Protein AF-A0A3A0FSA4-F1 (afdb_monomer_lite)

Radius of gyration: 21.3 Å; chains: 1; bounding box: 43×75×34 Å

Structure (mmCIF, N/CA/C/O backbone):
data_AF-A0A3A0FSA4-F1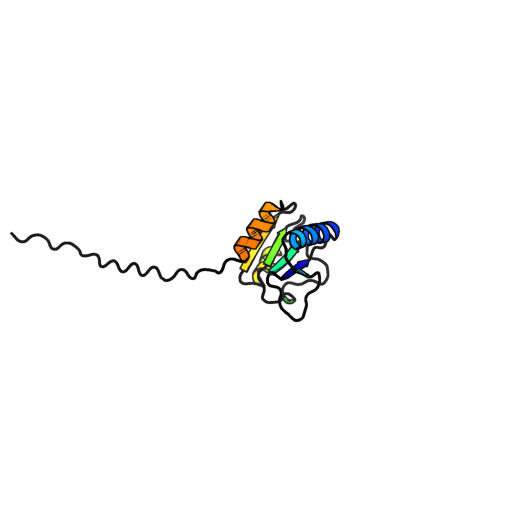
#
_entry.id   AF-A0A3A0FSA4-F1
#
loop_
_atom_site.group_PDB
_atom_site.id
_atom_site.type_symbol
_atom_site.label_atom_id
_atom_site.label_alt_id
_atom_site.label_comp_id
_atom_site.label_asym_id
_atom_site.label_entity_id
_atom_site.label_seq_id
_atom_site.pdbx_PDB_ins_code
_atom_site.Cartn_x
_atom_site.Cartn_y
_atom_site.Cartn_z
_atom_site.occupancy
_atom_site.B_iso_or_equiv
_atom_site.auth_seq_id
_atom_site.auth_comp_id
_atom_site.auth_asym_id
_atom_site.auth_atom_id
_atom_site.pdbx_PDB_model_num
ATOM 1 N N . MET A 1 1 ? -6.747 -2.689 11.911 1.00 90.94 1 MET A N 1
ATOM 2 C CA . MET A 1 1 ? -6.902 -2.377 10.478 1.00 90.94 1 MET A CA 1
ATOM 3 C C . MET A 1 1 ? -6.346 -3.528 9.656 1.00 90.94 1 MET A C 1
ATOM 5 O O . MET A 1 1 ? -5.263 -4.011 9.992 1.00 90.94 1 MET A O 1
ATOM 9 N N . ARG A 1 2 ? -7.083 -3.977 8.643 1.00 94.56 2 ARG A N 1
ATOM 10 C CA . ARG A 1 2 ? -6.633 -4.912 7.608 1.00 94.56 2 ARG A CA 1
ATOM 11 C C . ARG A 1 2 ? -6.044 -4.129 6.442 1.00 94.56 2 ARG A C 1
ATOM 13 O O . ARG A 1 2 ? -6.709 -3.260 5.887 1.00 94.56 2 ARG A O 1
ATOM 20 N N . ILE A 1 3 ? -4.802 -4.429 6.090 1.00 96.00 3 ILE A N 1
ATOM 21 C CA . ILE A 1 3 ? -4.043 -3.724 5.060 1.00 96.00 3 ILE A CA 1
ATOM 22 C C . ILE A 1 3 ? -3.611 -4.728 4.005 1.00 96.00 3 ILE A C 1
ATOM 24 O O . ILE A 1 3 ? -2.899 -5.679 4.322 1.00 96.00 3 ILE A O 1
ATOM 28 N N . ALA A 1 4 ? -3.993 -4.503 2.754 1.00 95.88 4 ALA A N 1
ATOM 29 C CA . ALA A 1 4 ? -3.459 -5.274 1.641 1.00 95.88 4 ALA A CA 1
ATOM 30 C C . ALA A 1 4 ? -2.202 -4.581 1.098 1.00 95.88 4 ALA A C 1
ATOM 32 O O . ALA A 1 4 ? -2.242 -3.388 0.803 1.00 95.88 4 ALA A O 1
ATOM 33 N N . VAL A 1 5 ? -1.087 -5.304 0.983 1.00 96.56 5 VAL A N 1
ATOM 34 C CA . VAL A 1 5 ? 0.190 -4.754 0.497 1.00 96.56 5 VAL A CA 1
ATOM 35 C C . VAL A 1 5 ? 0.599 -5.452 -0.791 1.00 96.56 5 VAL A C 1
ATOM 37 O O . VAL A 1 5 ? 0.750 -6.674 -0.817 1.00 96.56 5 VAL A O 1
ATOM 40 N N . PHE A 1 6 ? 0.830 -4.659 -1.835 1.00 95.69 6 PHE A N 1
ATOM 41 C CA . PHE A 1 6 ? 1.278 -5.125 -3.140 1.00 95.69 6 PHE A CA 1
ATOM 42 C C . PHE A 1 6 ? 2.472 -4.305 -3.609 1.00 95.69 6 PHE A C 1
ATOM 44 O O . PHE A 1 6 ? 2.366 -3.100 -3.802 1.00 95.69 6 PHE A O 1
ATOM 51 N N . ASP A 1 7 ? 3.606 -4.954 -3.834 1.00 95.19 7 ASP A N 1
ATOM 52 C CA . ASP A 1 7 ? 4.786 -4.330 -4.425 1.00 95.19 7 ASP A CA 1
ATOM 53 C C . ASP A 1 7 ? 5.451 -5.335 -5.368 1.00 95.19 7 ASP A C 1
ATOM 55 O O . ASP A 1 7 ? 5.375 -6.544 -5.137 1.00 95.19 7 ASP A O 1
ATOM 59 N N . ALA A 1 8 ? 6.068 -4.850 -6.445 1.00 93.25 8 ALA A N 1
ATOM 60 C CA . ALA A 1 8 ? 6.873 -5.700 -7.319 1.00 93.25 8 ALA A CA 1
ATOM 61 C C . ALA A 1 8 ? 8.185 -6.129 -6.635 1.00 93.25 8 ALA A C 1
ATOM 63 O O . ALA A 1 8 ? 8.740 -7.175 -6.969 1.00 93.25 8 ALA A O 1
ATOM 64 N N . ASP A 1 9 ? 8.658 -5.340 -5.667 1.00 92.75 9 ASP A N 1
ATOM 65 C CA . ASP A 1 9 ? 9.797 -5.669 -4.816 1.00 92.75 9 ASP A CA 1
ATOM 66 C C . ASP A 1 9 ? 9.336 -6.511 -3.611 1.00 92.75 9 ASP A C 1
ATOM 68 O O . ASP A 1 9 ? 8.671 -6.021 -2.691 1.00 92.75 9 ASP A O 1
ATOM 72 N N . ALA A 1 10 ? 9.684 -7.801 -3.627 1.00 92.00 10 ALA A N 1
ATOM 73 C CA . ALA A 1 10 ? 9.297 -8.750 -2.587 1.00 92.00 10 ALA A CA 1
ATOM 74 C C . ALA A 1 10 ? 9.932 -8.432 -1.221 1.00 92.00 10 ALA A C 1
ATOM 76 O O . ALA A 1 10 ? 9.273 -8.617 -0.195 1.00 92.00 10 ALA A O 1
ATOM 77 N N . ASP A 1 11 ? 11.163 -7.917 -1.200 1.00 92.31 11 ASP A N 1
ATOM 78 C CA . ASP A 1 11 ? 11.885 -7.596 0.034 1.00 92.31 11 ASP A CA 1
ATOM 79 C C . ASP A 1 11 ? 11.292 -6.349 0.691 1.00 92.31 11 ASP A C 1
ATOM 81 O O . ASP A 1 11 ? 11.063 -6.317 1.907 1.00 92.31 11 ASP A O 1
ATOM 85 N N . LEU A 1 12 ? 10.962 -5.337 -0.117 1.00 91.44 12 LEU A N 1
ATOM 86 C CA . LEU A 1 12 ? 10.233 -4.162 0.352 1.00 91.44 12 LEU A CA 1
ATOM 87 C C . LEU A 1 12 ? 8.832 -4.542 0.843 1.00 91.44 12 LEU A C 1
ATOM 89 O O . LEU A 1 12 ? 8.411 -4.084 1.907 1.00 91.44 12 LEU A O 1
ATOM 93 N N . SER A 1 13 ? 8.120 -5.400 0.106 1.00 93.62 13 SER A N 1
ATOM 94 C CA . SER A 1 13 ? 6.795 -5.878 0.508 1.00 93.62 13 SER A CA 1
ATOM 95 C C . SER A 1 13 ? 6.83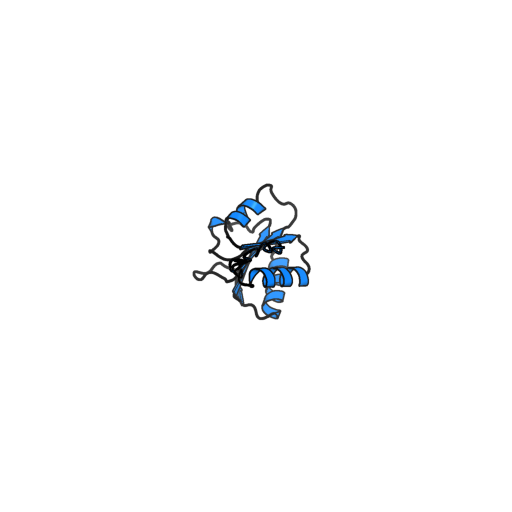7 -6.643 1.834 1.00 93.62 13 SER A C 1
ATOM 97 O O . SER A 1 13 ? 5.956 -6.440 2.675 1.00 93.62 13 SER A O 1
ATOM 99 N N . GLU A 1 14 ? 7.837 -7.503 2.048 1.00 94.56 14 GLU A N 1
ATOM 100 C CA . GLU A 1 14 ? 8.026 -8.230 3.308 1.00 94.56 14 GLU A CA 1
ATOM 101 C C . GLU A 1 14 ? 8.379 -7.273 4.447 1.00 94.56 14 GLU A C 1
ATOM 103 O O . GLU A 1 14 ? 7.749 -7.326 5.504 1.00 94.56 14 GLU A O 1
ATOM 108 N N . SER A 1 15 ? 9.318 -6.353 4.217 1.00 94.00 15 SER A N 1
ATOM 109 C CA . SER A 1 15 ? 9.745 -5.369 5.218 1.00 94.00 15 SER A CA 1
ATOM 110 C C . SER A 1 15 ? 8.583 -4.483 5.667 1.00 94.00 15 SER A C 1
ATOM 112 O O . SER A 1 15 ? 8.364 -4.290 6.864 1.00 94.00 15 SER A O 1
ATOM 114 N N . LEU A 1 16 ? 7.771 -4.006 4.720 1.00 95.25 16 LEU A N 1
ATOM 115 C CA . LEU A 1 16 ? 6.576 -3.222 5.013 1.00 95.25 16 LEU A CA 1
ATOM 116 C C . LEU A 1 16 ? 5.519 -4.051 5.751 1.00 95.25 16 LEU A C 1
ATOM 118 O O . LEU A 1 16 ? 4.922 -3.575 6.716 1.00 95.25 16 LEU A O 1
ATOM 122 N N . ALA A 1 17 ? 5.302 -5.304 5.346 1.00 95.94 17 ALA A N 1
ATOM 123 C CA . ALA A 1 17 ? 4.381 -6.191 6.047 1.00 95.94 17 ALA A CA 1
ATOM 124 C C . ALA A 1 17 ? 4.826 -6.442 7.496 1.00 95.94 17 ALA A C 1
ATOM 126 O O . ALA A 1 17 ? 3.992 -6.421 8.402 1.00 95.94 17 ALA A O 1
ATOM 127 N N . ALA A 1 18 ? 6.123 -6.648 7.732 1.00 95.94 18 ALA A N 1
ATOM 128 C CA . ALA A 1 18 ? 6.685 -6.818 9.067 1.00 95.94 18 ALA A CA 1
ATOM 129 C C . ALA A 1 18 ? 6.498 -5.557 9.925 1.00 95.94 18 ALA A C 1
ATOM 131 O O . ALA A 1 18 ? 6.017 -5.664 11.055 1.00 95.94 18 ALA A O 1
ATOM 132 N N . LEU A 1 19 ? 6.781 -4.373 9.369 1.00 95.19 19 LEU A N 1
ATOM 133 C CA . LEU A 1 19 ? 6.553 -3.086 10.032 1.00 95.19 19 LEU A CA 1
ATOM 134 C C . LEU A 1 1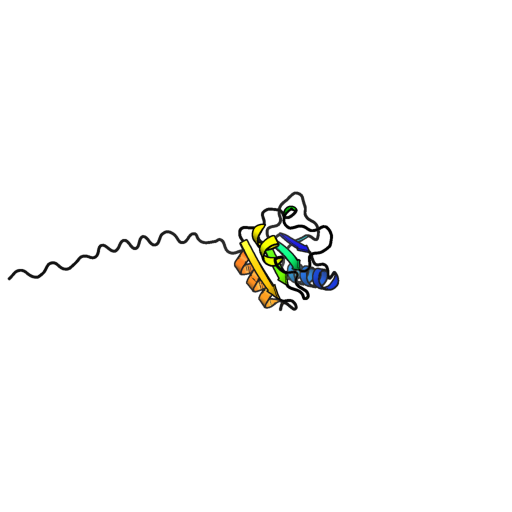9 ? 5.089 -2.933 10.470 1.00 95.19 19 LEU A C 1
ATOM 136 O O . LEU A 1 19 ? 4.812 -2.657 11.637 1.00 95.19 19 LEU A O 1
ATOM 140 N N . LEU A 1 20 ? 4.144 -3.150 9.552 1.00 96.19 20 LEU A N 1
ATOM 141 C CA . LEU A 1 20 ? 2.712 -2.976 9.809 1.00 96.19 20 LEU A CA 1
ATOM 142 C C . LEU A 1 20 ? 2.173 -3.999 10.818 1.00 96.19 20 LEU A C 1
ATOM 144 O O . LEU A 1 20 ? 1.417 -3.631 11.720 1.00 96.19 20 LEU A O 1
ATOM 148 N N . ARG A 1 21 ? 2.606 -5.263 10.733 1.00 96.19 21 ARG A N 1
ATOM 149 C CA . ARG A 1 21 ? 2.279 -6.285 11.744 1.00 96.19 21 ARG A CA 1
ATOM 150 C C . ARG A 1 21 ? 2.834 -5.914 13.117 1.00 96.19 21 ARG A C 1
ATOM 152 O O . ARG A 1 21 ? 2.126 -6.054 14.110 1.00 96.19 21 ARG A O 1
ATOM 159 N N . GLY A 1 22 ? 4.052 -5.370 13.174 1.00 95.81 22 GLY A N 1
ATOM 160 C CA . GLY A 1 22 ? 4.661 -4.847 14.401 1.00 95.81 22 GLY A CA 1
ATOM 161 C C . GLY A 1 22 ? 3.868 -3.705 15.048 1.00 95.81 22 GLY A C 1
ATOM 162 O O . GLY A 1 22 ? 4.023 -3.449 16.240 1.00 95.81 22 GLY A O 1
ATOM 163 N N . ARG A 1 23 ? 2.977 -3.048 14.294 1.00 93.38 23 ARG A N 1
ATOM 164 C CA . ARG A 1 23 ? 2.038 -2.023 14.782 1.00 93.38 23 ARG A CA 1
ATOM 165 C C . ARG A 1 23 ? 0.620 -2.546 15.026 1.00 93.38 23 ARG A C 1
ATOM 167 O O . ARG A 1 23 ? -0.277 -1.761 15.310 1.00 93.38 23 ARG A O 1
ATOM 174 N N . GLY A 1 24 ? 0.412 -3.860 14.953 1.00 95.31 24 GLY A N 1
ATOM 175 C CA . GLY A 1 24 ? -0.878 -4.496 15.226 1.00 95.31 24 GLY A CA 1
ATOM 176 C C . GLY A 1 24 ? -1.859 -4.472 14.051 1.00 95.31 24 GLY A C 1
ATOM 177 O O . GLY A 1 24 ? -3.044 -4.745 14.243 1.00 95.31 24 GLY A O 1
ATOM 178 N N . HIS A 1 25 ? -1.403 -4.157 12.836 1.00 95.44 25 HIS A N 1
ATOM 179 C CA . HIS A 1 25 ? -2.230 -4.289 11.638 1.00 95.44 25 HIS A CA 1
ATOM 180 C C . HIS A 1 25 ? -2.240 -5.743 11.143 1.00 95.44 25 HIS A C 1
ATOM 182 O O . HIS A 1 25 ? -1.217 -6.432 11.158 1.00 95.44 25 HIS A O 1
ATOM 188 N N . ALA A 1 26 ? -3.393 -6.203 10.658 1.00 95.94 26 ALA A N 1
ATOM 189 C CA . ALA A 1 26 ? -3.485 -7.451 9.909 1.00 95.94 26 ALA A CA 1
ATOM 190 C C . ALA A 1 26 ? -3.067 -7.165 8.462 1.00 95.94 26 ALA A C 1
ATOM 192 O O . ALA A 1 26 ? -3.598 -6.240 7.854 1.00 95.94 26 ALA A O 1
ATOM 193 N N . VAL A 1 27 ? -2.096 -7.910 7.929 1.00 97.00 27 VAL A N 1
ATOM 194 C CA . VAL A 1 27 ? -1.535 -7.644 6.595 1.00 97.00 27 VAL A CA 1
ATOM 195 C C . VAL A 1 27 ? -1.823 -8.799 5.651 1.00 97.00 27 VAL A C 1
ATOM 197 O O . VAL A 1 27 ? -1.282 -9.895 5.835 1.00 97.00 27 VAL A O 1
ATOM 200 N N . ASP A 1 28 ? -2.600 -8.505 4.616 1.00 94.94 28 ASP A N 1
ATOM 201 C CA . ASP A 1 28 ? -2.962 -9.416 3.539 1.00 94.94 28 ASP A CA 1
ATOM 202 C C . ASP A 1 28 ? -2.021 -9.198 2.337 1.00 94.94 28 ASP A C 1
ATOM 204 O O . ASP A 1 28 ? -1.623 -8.076 2.016 1.00 94.94 28 ASP A O 1
ATOM 208 N N . ARG A 1 29 ? -1.638 -10.287 1.657 1.00 89.50 29 ARG A N 1
ATOM 209 C CA . ARG A 1 29 ? -0.832 -10.250 0.410 1.00 89.50 29 ARG A CA 1
ATOM 210 C C . ARG A 1 29 ? -1.637 -10.595 -0.836 1.00 89.50 29 ARG A C 1
ATOM 212 O O . ARG A 1 29 ? -1.087 -10.803 -1.914 1.00 89.50 29 ARG A O 1
ATOM 219 N N . ARG A 1 30 ? -2.941 -10.761 -0.661 1.00 87.44 30 ARG A N 1
ATOM 220 C CA . ARG A 1 30 ? -3.900 -11.120 -1.697 1.00 87.44 30 ARG A CA 1
ATOM 221 C C . ARG A 1 30 ? -5.162 -10.318 -1.444 1.00 87.44 30 ARG A C 1
ATOM 223 O O . ARG A 1 30 ? -5.465 -9.992 -0.299 1.00 87.44 30 ARG A O 1
ATOM 230 N N . LEU A 1 31 ? -5.872 -9.997 -2.516 1.00 84.31 31 LEU A N 1
ATOM 231 C CA . LEU A 1 31 ? -7.225 -9.481 -2.387 1.00 84.31 31 LEU A CA 1
ATOM 232 C C . LEU A 1 31 ? -8.133 -10.651 -1.996 1.00 84.31 31 LEU A C 1
ATOM 234 O O . LEU A 1 31 ? -8.043 -11.733 -2.578 1.00 84.31 31 LEU A O 1
ATOM 238 N N . HIS A 1 32 ? -8.948 -10.431 -0.974 1.00 80.50 32 HIS A N 1
ATOM 239 C CA . HIS A 1 32 ? -9.971 -11.358 -0.504 1.00 80.50 32 HIS A CA 1
ATOM 240 C C . HIS A 1 32 ? -11.354 -10.801 -0.870 1.00 80.50 32 HIS A C 1
ATOM 242 O O . HIS A 1 32 ? -11.461 -9.638 -1.257 1.00 80.50 32 HIS A O 1
ATOM 248 N N . ASP A 1 33 ? -12.403 -11.615 -0.724 1.00 79.81 33 ASP A N 1
ATOM 249 C CA . ASP A 1 33 ? -13.784 -11.189 -1.006 1.00 79.81 33 ASP A CA 1
ATOM 250 C C . ASP A 1 33 ? -14.217 -9.996 -0.133 1.00 79.81 33 ASP A C 1
ATOM 252 O O . ASP A 1 33 ? -15.008 -9.154 -0.551 1.00 79.81 33 ASP A O 1
ATOM 256 N N . GLU A 1 34 ? -13.665 -9.897 1.078 1.00 85.12 34 GLU A N 1
ATOM 257 C CA . GLU A 1 34 ? -13.844 -8.743 1.955 1.00 85.12 34 GLU A CA 1
ATOM 258 C C . GLU A 1 34 ? -12.830 -7.640 1.634 1.00 85.12 34 GLU A C 1
ATOM 260 O O . GLU A 1 34 ? -11.617 -7.873 1.617 1.00 85.12 34 GLU A O 1
ATOM 265 N N . ALA A 1 35 ? -13.333 -6.418 1.441 1.00 88.31 35 ALA A N 1
ATOM 266 C CA . ALA A 1 35 ? -12.503 -5.249 1.188 1.00 88.31 35 ALA A CA 1
ATOM 267 C C . ALA A 1 35 ? -11.592 -4.939 2.399 1.00 88.31 35 ALA A C 1
ATOM 269 O O . ALA A 1 35 ? -12.084 -4.873 3.529 1.00 88.31 35 ALA A O 1
ATOM 270 N N . PRO A 1 36 ? -10.279 -4.724 2.190 1.00 92.81 36 PRO A N 1
ATOM 271 C CA . PRO A 1 36 ? -9.387 -4.248 3.235 1.00 92.81 36 PRO A CA 1
ATOM 272 C C . PRO A 1 36 ? -9.709 -2.790 3.582 1.00 92.81 36 PRO A C 1
ATOM 274 O O . PRO A 1 36 ? -10.245 -2.038 2.770 1.00 92.81 36 PRO A O 1
ATOM 277 N N . ASP A 1 37 ? -9.306 -2.366 4.776 1.00 93.25 37 ASP A N 1
ATOM 278 C CA . ASP A 1 37 ? -9.471 -0.980 5.224 1.00 93.25 37 ASP A CA 1
ATOM 279 C C . ASP A 1 37 ? -8.505 -0.015 4.502 1.00 93.25 37 ASP A C 1
ATOM 281 O O . ASP A 1 37 ? -8.742 1.191 4.439 1.00 93.25 37 ASP A O 1
ATOM 285 N N . LEU A 1 38 ? -7.386 -0.540 3.988 1.00 94.62 38 LEU A N 1
ATOM 286 C CA . LEU A 1 38 ? -6.372 0.187 3.226 1.00 94.62 38 LEU A CA 1
ATOM 287 C C . LEU A 1 38 ? -5.685 -0.757 2.235 1.00 94.62 38 LEU A C 1
ATOM 289 O O . LEU A 1 38 ? -5.316 -1.880 2.584 1.00 94.62 38 LEU A O 1
ATOM 293 N N . VAL A 1 39 ? -5.426 -0.266 1.027 1.00 95.50 39 VAL A N 1
ATOM 294 C CA . VAL A 1 39 ? -4.528 -0.914 0.067 1.00 95.50 39 VAL A CA 1
ATOM 295 C C . VAL A 1 39 ? -3.255 -0.082 -0.061 1.00 95.50 39 VAL A C 1
ATOM 297 O O . VAL A 1 39 ? -3.314 1.133 -0.237 1.00 95.50 39 VAL A O 1
ATOM 300 N N . ILE A 1 40 ? -2.093 -0.726 0.007 1.00 96.19 40 ILE A N 1
ATOM 301 C CA . ILE A 1 40 ? -0.801 -0.124 -0.316 1.00 96.19 40 ILE A CA 1
ATOM 302 C C . ILE A 1 40 ? -0.295 -0.747 -1.614 1.00 96.19 40 ILE A C 1
ATOM 304 O O . ILE A 1 40 ? -0.157 -1.967 -1.695 1.00 96.19 40 ILE A O 1
ATOM 308 N N . VAL A 1 41 ? 0.001 0.086 -2.612 1.00 95.81 41 VAL A N 1
ATOM 309 C CA . VAL A 1 41 ? 0.529 -0.352 -3.910 1.00 95.81 41 VAL A CA 1
ATOM 310 C C . VAL A 1 41 ? 1.849 0.349 -4.199 1.00 95.81 41 VAL A C 1
ATOM 312 O O . VAL A 1 41 ? 1.916 1.575 -4.287 1.00 95.81 41 VAL A O 1
ATOM 315 N N . GLY A 1 42 ? 2.909 -0.427 -4.376 1.00 95.50 42 GLY A N 1
ATOM 316 C CA . GLY A 1 42 ? 4.153 0.040 -4.965 1.00 95.50 42 GLY A CA 1
ATOM 317 C C . GLY A 1 42 ? 4.009 0.231 -6.463 1.00 95.50 42 GLY A C 1
ATOM 318 O O . GLY A 1 42 ? 3.520 -0.663 -7.139 1.00 95.50 42 GLY A O 1
ATOM 319 N N . LEU A 1 43 ? 4.454 1.375 -6.976 1.00 94.19 43 LEU A N 1
ATOM 320 C CA . LEU A 1 43 ? 4.562 1.648 -8.405 1.00 94.19 43 LEU A CA 1
ATOM 321 C C . LEU A 1 43 ? 6.035 1.558 -8.848 1.00 94.19 43 LEU A C 1
ATOM 323 O O . LEU A 1 43 ? 6.897 2.069 -8.124 1.00 94.19 43 LEU A O 1
ATOM 327 N N . PRO A 1 44 ? 6.352 0.917 -9.990 1.00 92.62 44 PRO A N 1
ATOM 328 C CA . PRO A 1 44 ? 5.430 0.203 -10.882 1.00 92.62 44 PRO A CA 1
ATOM 329 C C . PRO A 1 44 ? 4.768 -1.003 -10.196 1.00 92.62 44 PRO A C 1
ATOM 331 O O . PRO A 1 44 ? 5.397 -1.699 -9.396 1.00 92.62 44 PRO A O 1
ATOM 334 N N . ALA A 1 45 ? 3.482 -1.209 -10.485 1.00 91.94 45 ALA A N 1
ATOM 335 C CA . ALA A 1 45 ? 2.678 -2.232 -9.824 1.00 91.94 45 ALA A CA 1
ATOM 336 C C . ALA A 1 45 ? 3.128 -3.658 -10.182 1.00 91.94 45 ALA A C 1
ATOM 338 O O . ALA A 1 45 ? 3.600 -3.897 -11.299 1.00 91.94 45 ALA A O 1
ATOM 339 N N . PRO A 1 46 ? 2.958 -4.634 -9.267 1.00 91.81 46 PRO A N 1
ATOM 340 C CA . PRO A 1 46 ? 3.215 -6.031 -9.583 1.00 91.81 46 PRO A CA 1
ATOM 341 C C . PRO A 1 46 ? 2.319 -6.512 -10.733 1.00 91.81 46 PRO A C 1
ATOM 343 O O . PRO A 1 46 ? 1.167 -6.097 -10.879 1.00 91.81 46 PRO A O 1
ATOM 346 N N . SER A 1 47 ? 2.857 -7.416 -11.555 1.00 89.94 47 SER A N 1
ATOM 347 C CA . SER A 1 47 ? 2.150 -7.947 -12.726 1.00 89.94 47 SER A CA 1
ATOM 348 C C . SER A 1 47 ? 0.813 -8.583 -12.340 1.00 89.94 47 SER A C 1
ATOM 350 O O . SER A 1 47 ? 0.739 -9.367 -11.397 1.00 89.94 47 SER A O 1
ATOM 352 N N . GLY A 1 48 ? -0.240 -8.263 -13.095 1.00 88.31 48 GLY A N 1
ATOM 353 C CA . GLY A 1 48 ? -1.592 -8.781 -12.863 1.00 88.31 48 GLY A CA 1
ATOM 354 C C . GLY A 1 48 ? -2.426 -7.977 -11.863 1.00 88.31 48 GLY A C 1
ATOM 355 O O . GLY A 1 48 ? -3.630 -8.209 -11.781 1.00 88.31 48 GLY A O 1
ATOM 356 N N . LEU A 1 49 ? -1.842 -7.003 -11.157 1.00 91.94 49 LEU A N 1
ATOM 357 C CA . LEU A 1 49 ? -2.611 -6.045 -10.368 1.00 91.94 49 LEU A CA 1
ATOM 358 C C . LEU A 1 49 ? -2.994 -4.847 -11.241 1.00 91.94 49 LEU A C 1
ATOM 360 O O . LEU A 1 49 ? -2.141 -4.206 -11.855 1.00 91.94 49 LEU A O 1
ATOM 364 N N . THR A 1 50 ? -4.285 -4.536 -11.284 1.00 93.00 50 THR A N 1
ATOM 365 C CA . THR A 1 50 ? -4.816 -3.379 -12.010 1.00 93.00 50 THR A CA 1
ATOM 366 C C . THR A 1 50 ? -5.677 -2.527 -11.077 1.00 93.00 50 THR A C 1
ATOM 368 O O . THR A 1 50 ? -6.228 -3.069 -10.117 1.00 93.00 50 THR A O 1
ATOM 371 N N . PRO A 1 51 ? -5.812 -1.213 -11.337 1.00 92.06 51 PRO A N 1
ATOM 372 C CA . PRO A 1 51 ? -6.664 -0.337 -10.531 1.00 92.06 51 PRO A CA 1
ATOM 373 C C . PRO A 1 51 ? -8.118 -0.823 -10.464 1.00 92.06 51 PRO A C 1
ATOM 375 O O . PRO A 1 51 ? -8.715 -0.793 -9.395 1.00 92.06 51 PRO A O 1
ATOM 378 N N . ASP A 1 52 ? -8.647 -1.354 -11.571 1.00 89.56 52 ASP A N 1
ATOM 379 C CA . ASP A 1 52 ? -10.029 -1.849 -11.670 1.00 89.56 52 ASP A CA 1
ATOM 380 C C . ASP A 1 52 ? -10.282 -3.121 -10.845 1.00 89.56 52 ASP A C 1
ATOM 382 O O . ASP A 1 52 ? -11.424 -3.450 -10.533 1.00 89.56 52 ASP A O 1
ATOM 386 N N . ALA A 1 53 ? -9.219 -3.850 -10.490 1.00 87.75 53 ALA A N 1
ATOM 387 C CA . ALA A 1 53 ? -9.304 -5.028 -9.634 1.00 87.75 53 ALA A CA 1
ATOM 388 C C . ALA A 1 53 ? -9.297 -4.677 -8.138 1.00 87.75 53 ALA A C 1
ATOM 390 O O . ALA A 1 53 ? -9.489 -5.568 -7.309 1.00 87.75 53 ALA A O 1
ATOM 391 N N . LEU A 1 54 ? -9.040 -3.414 -7.770 1.00 87.50 54 LEU A N 1
ATOM 392 C CA . LEU A 1 54 ? -9.018 -3.019 -6.370 1.00 87.50 54 LEU A CA 1
ATOM 393 C C . LEU A 1 54 ? -10.442 -2.908 -5.807 1.00 87.50 54 LEU A C 1
ATOM 395 O O . LEU A 1 54 ? -11.317 -2.310 -6.435 1.00 87.50 54 LEU A O 1
ATOM 399 N N . PRO A 1 55 ? -10.684 -3.420 -4.590 1.00 85.62 55 PRO A N 1
ATOM 400 C CA . PRO A 1 55 ? -11.914 -3.123 -3.873 1.00 85.62 55 PRO A CA 1
ATOM 401 C C . PRO A 1 55 ? -11.999 -1.620 -3.579 1.00 85.62 55 PRO A C 1
ATOM 403 O O . PRO A 1 55 ? -10.981 -0.927 -3.536 1.00 85.62 55 PRO A O 1
ATOM 406 N N . ALA A 1 56 ? -13.213 -1.126 -3.323 1.00 86.88 56 ALA A N 1
ATOM 407 C CA . ALA A 1 56 ? -13.462 0.261 -2.935 1.00 86.88 56 ALA A CA 1
ATOM 408 C C . ALA A 1 56 ? -12.878 0.561 -1.541 1.00 86.88 56 ALA A C 1
ATOM 410 O O . ALA A 1 56 ? -13.587 0.604 -0.537 1.00 86.88 56 ALA A O 1
ATOM 411 N N . ALA A 1 57 ? -11.565 0.748 -1.492 1.00 90.31 57 ALA A N 1
ATOM 412 C CA . ALA A 1 57 ? -10.778 0.995 -0.301 1.00 90.31 57 ALA A CA 1
ATOM 413 C C . ALA A 1 57 ? -9.862 2.207 -0.529 1.00 90.31 57 ALA A C 1
ATOM 415 O O . ALA A 1 57 ? -9.495 2.520 -1.668 1.00 90.31 57 ALA A O 1
ATOM 416 N N . PRO A 1 58 ? -9.481 2.925 0.535 1.00 93.50 58 PRO A N 1
ATOM 417 C CA . PRO A 1 58 ? -8.433 3.923 0.448 1.00 93.50 58 PRO A CA 1
ATOM 418 C C . PRO A 1 58 ? -7.107 3.342 -0.063 1.00 93.50 58 PRO A C 1
ATOM 420 O O . PRO A 1 58 ? -6.797 2.174 0.183 1.00 93.50 58 PRO A O 1
ATOM 423 N N . LEU A 1 59 ? -6.307 4.175 -0.730 1.00 94.81 59 LEU A N 1
ATOM 424 C CA . LEU A 1 59 ? -5.070 3.758 -1.394 1.00 94.81 59 LEU A CA 1
ATOM 425 C C . LEU A 1 59 ? -3.852 4.555 -0.912 1.00 94.81 59 LEU A C 1
ATOM 427 O O . LEU A 1 59 ? -3.867 5.782 -0.859 1.00 94.81 59 LEU A O 1
ATOM 431 N N . LEU A 1 60 ? -2.753 3.872 -0.618 1.00 96.06 60 LEU A N 1
ATOM 432 C CA . LEU A 1 60 ? -1.438 4.482 -0.444 1.00 96.06 60 LEU A CA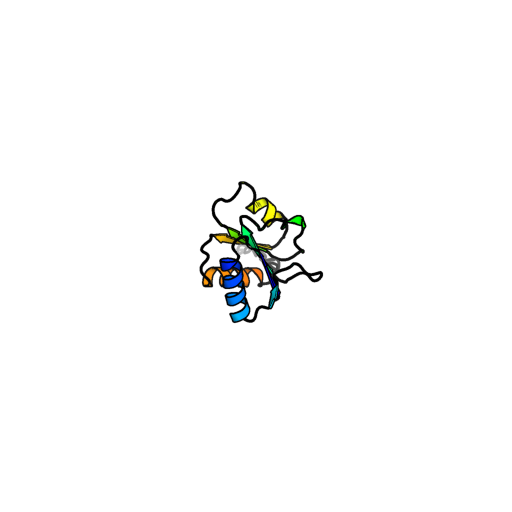 1
ATOM 433 C C . LEU A 1 60 ? -0.515 4.005 -1.564 1.00 96.06 60 LEU A C 1
ATOM 435 O O . LEU A 1 60 ? -0.213 2.819 -1.664 1.00 96.06 60 LEU A O 1
ATOM 439 N N . LEU A 1 61 ? -0.045 4.931 -2.393 1.00 95.56 61 LEU A N 1
ATOM 440 C CA . LEU A 1 61 ? 0.878 4.636 -3.483 1.00 95.56 61 LEU A CA 1
ATOM 441 C C . LEU A 1 61 ? 2.324 4.887 -3.051 1.00 95.56 61 LEU A C 1
ATOM 443 O O . LEU A 1 61 ? 2.656 5.979 -2.586 1.00 95.56 61 LEU A O 1
ATOM 447 N N . LEU A 1 62 ? 3.193 3.896 -3.246 1.00 95.94 62 LEU A N 1
ATOM 448 C CA . LEU A 1 62 ? 4.637 4.015 -3.037 1.00 95.94 62 LEU A CA 1
ATOM 449 C C . LEU A 1 62 ? 5.335 4.148 -4.395 1.00 95.94 62 LEU A C 1
ATOM 451 O O . LEU A 1 62 ? 5.495 3.172 -5.119 1.00 95.94 62 LEU A O 1
ATOM 455 N N . LEU A 1 63 ? 5.749 5.357 -4.752 1.00 94.50 63 LEU A N 1
ATOM 456 C CA . LEU A 1 63 ? 6.286 5.705 -6.065 1.00 94.50 63 LEU A CA 1
ATOM 457 C C . LEU A 1 63 ? 7.768 5.329 -6.173 1.00 94.50 63 LEU A C 1
ATOM 459 O O . LEU A 1 63 ? 8.611 5.912 -5.492 1.00 94.50 63 LEU A O 1
ATOM 463 N N . GLY A 1 64 ? 8.089 4.364 -7.027 1.00 90.38 64 GLY A N 1
ATOM 464 C CA . GLY A 1 64 ? 9.449 4.026 -7.437 1.00 90.38 64 GLY A CA 1
ATOM 465 C C . GLY A 1 64 ? 9.823 4.639 -8.786 1.00 90.38 64 GLY A C 1
ATOM 466 O O . GLY A 1 64 ? 8.974 5.138 -9.522 1.00 90.38 64 GLY A O 1
ATOM 467 N N . TRP A 1 65 ? 11.114 4.590 -9.112 1.00 83.94 65 TRP A N 1
ATOM 468 C CA . TRP A 1 65 ? 11.626 4.922 -10.441 1.00 83.94 65 TRP A CA 1
ATOM 469 C C . TRP A 1 65 ? 11.942 3.643 -11.231 1.00 83.94 65 TRP A C 1
ATOM 471 O O . TRP A 1 65 ? 12.500 2.713 -10.647 1.00 83.94 65 TRP A O 1
ATOM 481 N N . PRO A 1 66 ? 11.674 3.605 -12.550 1.00 86.94 66 PRO A N 1
ATOM 482 C CA . PRO A 1 66 ? 10.958 4.613 -13.336 1.00 86.94 66 PRO A CA 1
ATOM 483 C C . PRO A 1 66 ? 9.441 4.578 -13.087 1.00 86.94 66 PRO A C 1
ATOM 485 O O . PRO A 1 66 ? 8.877 3.511 -12.858 1.00 86.94 66 PRO A O 1
ATOM 488 N N . LEU A 1 67 ? 8.787 5.740 -13.184 1.00 85.12 67 LEU A N 1
ATOM 489 C CA . LEU A 1 67 ? 7.331 5.862 -13.081 1.00 85.12 67 LEU A CA 1
ATOM 490 C C . LEU A 1 67 ? 6.733 6.228 -14.453 1.00 85.12 67 LEU A C 1
ATOM 492 O O . LEU A 1 67 ? 6.975 7.337 -14.939 1.00 85.12 67 LEU A O 1
ATOM 496 N N . PRO A 1 68 ? 5.983 5.321 -15.099 1.00 81.38 68 PRO A N 1
ATOM 497 C CA . PRO A 1 68 ? 5.234 5.617 -16.314 1.00 81.38 68 PRO A CA 1
ATOM 498 C C . PRO A 1 68 ? 4.326 6.851 -16.178 1.00 81.38 68 PRO A C 1
ATOM 500 O O . PRO A 1 68 ? 3.653 7.050 -15.165 1.00 81.38 68 PRO A O 1
ATOM 503 N N . LEU A 1 69 ? 4.280 7.671 -17.234 1.00 82.62 69 LEU A N 1
ATOM 504 C CA . LEU A 1 69 ? 3.384 8.829 -17.319 1.00 82.62 69 LEU A CA 1
ATOM 505 C C . LEU A 1 69 ? 1.919 8.393 -17.174 1.00 82.62 69 LEU A C 1
ATOM 507 O O . LEU A 1 69 ? 1.490 7.435 -17.815 1.00 82.62 69 LEU A O 1
ATOM 511 N N . GLY A 1 70 ? 1.146 9.118 -16.363 1.00 87.56 70 GLY A N 1
ATOM 512 C CA . GLY A 1 70 ? -0.282 8.858 -16.166 1.00 87.56 70 GLY A CA 1
ATOM 513 C C . GLY A 1 70 ? -0.602 7.722 -15.190 1.00 87.56 70 GLY A C 1
ATOM 514 O O . GLY A 1 70 ? -1.776 7.426 -14.961 1.00 87.56 70 GLY A O 1
ATOM 515 N N . GLU A 1 71 ? 0.406 7.038 -14.633 1.00 90.75 71 GLU A N 1
ATOM 516 C CA . GLU A 1 71 ? 0.150 5.898 -13.756 1.00 90.75 71 GLU A CA 1
ATOM 517 C C . GLU A 1 71 ? -0.477 6.342 -12.428 1.00 90.75 71 GLU A C 1
ATOM 519 O O . GLU A 1 71 ? -1.464 5.744 -12.004 1.00 90.75 71 GLU A O 1
ATOM 524 N N . ILE A 1 72 ? 0.011 7.428 -11.816 1.00 91.56 72 ILE A N 1
ATOM 525 C CA . ILE A 1 72 ? -0.559 7.960 -10.567 1.00 91.56 72 ILE A CA 1
ATOM 526 C C . ILE A 1 72 ? -2.036 8.295 -10.761 1.00 91.56 72 ILE A C 1
ATOM 528 O O . ILE A 1 72 ? -2.857 7.866 -9.959 1.00 91.56 72 ILE A O 1
ATOM 532 N N . GLU A 1 73 ? -2.383 9.023 -11.822 1.00 92.12 73 GLU A N 1
ATOM 533 C CA . GLU A 1 73 ? -3.752 9.441 -12.125 1.00 92.12 73 GLU A CA 1
ATOM 534 C C . GLU A 1 73 ? -4.669 8.235 -12.315 1.00 92.12 73 GLU A C 1
ATOM 536 O O . GLU A 1 73 ? -5.787 8.217 -11.799 1.00 92.12 73 GLU A O 1
ATOM 541 N N . ARG A 1 74 ? -4.176 7.199 -13.000 1.00 93.00 74 ARG A N 1
ATOM 542 C CA . ARG A 1 74 ? -4.919 5.958 -13.219 1.00 93.00 74 ARG A CA 1
ATOM 543 C C . ARG A 1 74 ? -5.222 5.233 -11.904 1.00 93.00 74 ARG A C 1
ATOM 545 O O . ARG A 1 74 ? -6.340 4.766 -11.719 1.00 93.00 74 ARG A O 1
ATOM 552 N N . TRP A 1 75 ? -4.254 5.145 -10.990 1.00 93.50 75 TRP A N 1
ATOM 553 C CA . TRP A 1 75 ? -4.458 4.512 -9.680 1.00 93.50 75 TRP A CA 1
ATOM 554 C C . TRP A 1 75 ? -5.279 5.384 -8.724 1.00 93.50 75 TRP A C 1
ATOM 556 O O . TRP A 1 75 ? -6.155 4.880 -8.027 1.00 93.50 75 TRP A O 1
ATOM 566 N N . ALA A 1 76 ? -5.040 6.694 -8.714 1.00 88.25 76 ALA A N 1
ATOM 567 C CA . ALA A 1 76 ? -5.791 7.660 -7.922 1.00 88.25 76 ALA A CA 1
ATOM 568 C C . ALA A 1 76 ? -7.270 7.716 -8.331 1.00 88.25 76 ALA A C 1
ATOM 570 O O . ALA A 1 76 ? -8.131 7.899 -7.477 1.00 88.25 76 ALA A O 1
ATOM 571 N N . GLY A 1 77 ? -7.577 7.512 -9.617 1.00 88.56 77 GLY A N 1
ATOM 572 C CA . GLY A 1 77 ? -8.947 7.451 -10.127 1.00 88.56 77 GLY A CA 1
ATOM 573 C C . GLY A 1 77 ? -9.766 6.256 -9.626 1.00 88.56 77 GLY A C 1
ATOM 574 O O . GLY A 1 77 ? -10.991 6.309 -9.690 1.00 88.56 77 GLY A O 1
ATOM 575 N N . ALA A 1 78 ? -9.127 5.207 -9.095 1.00 86.88 78 ALA A N 1
ATOM 576 C CA . ALA A 1 78 ? -9.815 4.013 -8.599 1.00 86.88 78 ALA A CA 1
ATOM 577 C C . ALA A 1 78 ? -10.432 4.187 -7.199 1.00 86.88 78 ALA A C 1
ATOM 57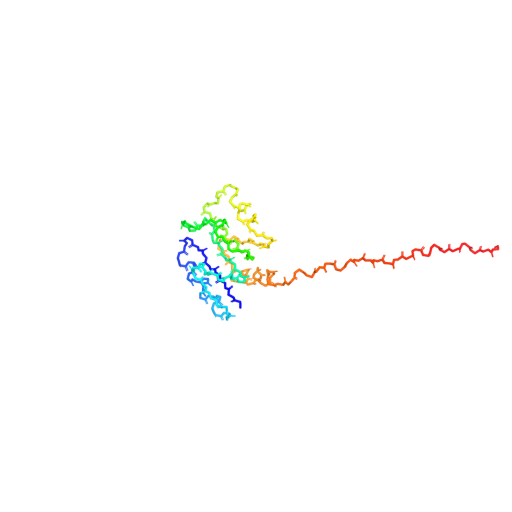9 O O . ALA A 1 78 ? -11.218 3.350 -6.761 1.00 86.88 78 ALA A O 1
ATOM 580 N N . THR A 1 79 ? -10.094 5.258 -6.473 1.00 87.38 79 THR A N 1
ATOM 581 C CA . THR A 1 79 ? -10.600 5.477 -5.113 1.00 87.38 79 THR A CA 1
ATOM 582 C C . THR A 1 79 ? -10.803 6.952 -4.786 1.00 87.38 79 THR A C 1
ATOM 584 O O . THR A 1 79 ? -10.068 7.829 -5.230 1.00 87.38 79 THR A O 1
ATOM 587 N N . ALA A 1 80 ? -11.784 7.244 -3.932 1.00 85.19 80 ALA A N 1
ATOM 588 C CA . ALA A 1 80 ? -12.038 8.603 -3.457 1.00 85.19 80 ALA A CA 1
ATOM 589 C C . ALA A 1 80 ? -10.968 9.109 -2.471 1.00 85.19 80 ALA A C 1
ATOM 591 O O . ALA A 1 80 ? -10.870 10.312 -2.229 1.00 85.19 80 ALA A O 1
ATOM 592 N N . ARG A 1 81 ? -10.188 8.206 -1.858 1.00 89.94 81 ARG A N 1
ATOM 593 C CA . ARG A 1 81 ? -9.202 8.551 -0.826 1.00 89.94 81 ARG A CA 1
ATOM 594 C C . ARG A 1 81 ? -7.863 7.917 -1.141 1.00 89.94 81 ARG A C 1
ATOM 596 O O . ARG A 1 81 ? -7.724 6.701 -1.066 1.00 89.94 81 ARG A O 1
ATOM 603 N N . TRP A 1 82 ? -6.867 8.746 -1.420 1.00 93.06 82 TRP A N 1
ATOM 604 C CA . TRP A 1 82 ? -5.527 8.264 -1.709 1.00 93.06 82 TRP A CA 1
ATOM 605 C C . TRP A 1 82 ? -4.434 9.181 -1.157 1.00 93.06 82 TRP A C 1
ATOM 607 O O . TRP A 1 82 ? -4.658 10.363 -0.894 1.00 93.06 82 TRP A O 1
ATOM 617 N N . ALA A 1 83 ? -3.243 8.621 -0.972 1.00 94.56 83 ALA A N 1
ATOM 618 C CA . ALA A 1 83 ? -2.017 9.352 -0.678 1.00 94.56 83 ALA A CA 1
ATOM 619 C C . ALA A 1 83 ? -0.840 8.757 -1.460 1.00 94.56 83 ALA A C 1
ATOM 621 O O . ALA A 1 83 ? -0.899 7.619 -1.926 1.00 94.56 83 ALA A O 1
ATOM 622 N N . VAL A 1 84 ? 0.239 9.527 -1.588 1.00 94.88 84 VAL A N 1
ATOM 623 C CA . VAL A 1 84 ? 1.454 9.127 -2.308 1.00 94.88 84 VAL A CA 1
ATOM 624 C C . VAL A 1 84 ? 2.686 9.343 -1.436 1.00 94.88 84 VAL A C 1
ATOM 626 O O . VAL A 1 84 ? 2.766 10.328 -0.699 1.00 94.88 84 VAL A O 1
ATOM 629 N N . LEU A 1 85 ? 3.661 8.446 -1.545 1.00 95.69 85 LEU A N 1
ATOM 630 C CA . LEU A 1 85 ? 4.996 8.575 -0.962 1.00 95.69 85 LEU A CA 1
ATOM 631 C C . LEU A 1 85 ? 6.035 8.121 -1.984 1.00 95.69 85 LEU A C 1
ATOM 633 O O . LEU A 1 85 ? 5.827 7.125 -2.665 1.00 95.69 85 LEU A O 1
ATOM 637 N N . TRP A 1 86 ? 7.170 8.810 -2.074 1.00 94.06 86 TRP A N 1
ATOM 638 C CA . TRP A 1 86 ? 8.294 8.352 -2.894 1.00 94.06 86 TRP A CA 1
ATOM 639 C C . TRP A 1 86 ? 9.110 7.283 -2.165 1.00 94.06 86 TRP A C 1
ATOM 641 O O . TRP A 1 86 ? 9.346 7.394 -0.962 1.00 94.06 86 TRP A O 1
ATOM 651 N N . LYS A 1 87 ? 9.561 6.263 -2.900 1.00 92.56 87 LYS A N 1
ATOM 652 C CA . LYS A 1 87 ? 10.542 5.280 -2.438 1.00 92.56 87 LYS A CA 1
ATOM 653 C C . LYS A 1 87 ? 11.962 5.878 -2.527 1.00 92.56 87 LYS A C 1
ATOM 655 O O . LYS A 1 87 ? 12.274 6.515 -3.534 1.00 92.56 87 LYS A O 1
ATOM 660 N N . PRO A 1 88 ? 12.839 5.640 -1.532 1.00 91.19 88 PRO A N 1
ATOM 661 C CA . PRO A 1 88 ? 12.555 4.956 -0.271 1.00 91.19 88 PRO A CA 1
ATOM 662 C C . PRO A 1 88 ? 11.690 5.825 0.656 1.00 91.19 88 PRO A C 1
ATOM 664 O O . PRO A 1 88 ? 12.005 6.987 0.908 1.00 91.19 88 PRO A O 1
ATOM 667 N N . ALA A 1 89 ? 10.608 5.247 1.181 1.00 89.88 89 ALA A N 1
ATOM 668 C CA . ALA A 1 89 ? 9.696 5.935 2.088 1.00 89.88 89 ALA A CA 1
ATOM 669 C C . ALA A 1 89 ? 10.104 5.646 3.544 1.00 89.88 89 ALA A C 1
ATOM 671 O O . ALA A 1 89 ? 10.102 4.480 3.943 1.00 89.88 89 ALA A O 1
ATOM 672 N N . PRO A 1 90 ? 10.436 6.662 4.361 1.00 93.50 90 PRO A N 1
ATOM 673 C CA . PRO A 1 90 ? 10.727 6.448 5.775 1.00 93.50 90 PRO A CA 1
ATOM 674 C C . PRO A 1 90 ? 9.512 5.874 6.515 1.00 93.50 90 PRO A C 1
ATOM 676 O O . PRO A 1 90 ? 8.389 6.316 6.273 1.00 93.50 90 PRO A O 1
ATOM 679 N N . GLU A 1 91 ? 9.729 4.981 7.484 1.00 93.38 91 GLU A N 1
ATOM 680 C CA . GLU A 1 91 ? 8.650 4.346 8.269 1.00 93.38 91 GLU A CA 1
ATOM 681 C C . GLU A 1 91 ? 7.668 5.373 8.854 1.00 93.38 91 GLU A C 1
ATOM 683 O O . GLU A 1 91 ? 6.456 5.269 8.677 1.00 93.38 91 GLU A O 1
ATOM 688 N N . ARG A 1 92 ? 8.191 6.459 9.441 1.00 94.19 92 ARG A N 1
ATOM 689 C CA . ARG A 1 92 ? 7.367 7.557 9.978 1.00 94.19 92 ARG A CA 1
ATOM 690 C C . ARG A 1 92 ? 6.477 8.224 8.929 1.00 94.19 92 ARG A C 1
ATOM 692 O O . ARG A 1 92 ? 5.387 8.689 9.264 1.00 94.19 92 ARG A O 1
ATOM 699 N N . ALA A 1 93 ? 6.933 8.315 7.681 1.00 94.88 93 ALA A N 1
ATOM 700 C CA . ALA A 1 93 ? 6.144 8.893 6.596 1.00 94.88 93 ALA A CA 1
ATOM 701 C C . ALA A 1 93 ? 4.996 7.956 6.200 1.00 94.88 93 ALA A C 1
ATOM 703 O O . ALA A 1 93 ? 3.875 8.427 6.012 1.00 94.88 93 ALA A O 1
ATOM 704 N N . ILE A 1 94 ? 5.258 6.645 6.161 1.00 94.31 94 ILE A N 1
ATOM 705 C CA . ILE A 1 94 ? 4.248 5.604 5.926 1.00 94.31 94 ILE A CA 1
ATOM 706 C C . ILE A 1 94 ? 3.176 5.663 7.016 1.00 94.31 94 ILE A C 1
ATOM 708 O O . ILE A 1 94 ? 1.994 5.793 6.713 1.00 94.31 94 ILE A O 1
ATOM 712 N N . GLU A 1 95 ? 3.577 5.677 8.284 1.00 92.19 95 GLU A N 1
ATOM 713 C CA . GLU A 1 95 ? 2.657 5.772 9.426 1.00 92.19 95 GLU A CA 1
ATOM 714 C C . GLU A 1 95 ? 1.817 7.051 9.399 1.00 92.19 95 GLU A C 1
ATOM 716 O O . GLU A 1 95 ? 0.608 7.026 9.631 1.00 92.19 95 GLU A O 1
ATOM 721 N N . THR A 1 96 ? 2.449 8.182 9.076 1.00 92.94 96 THR A N 1
ATOM 722 C CA . THR A 1 96 ? 1.750 9.465 8.957 1.00 92.94 96 THR A CA 1
ATOM 723 C C . THR A 1 96 ? 0.720 9.425 7.830 1.00 92.94 96 THR A C 1
ATOM 725 O O . THR A 1 96 ? -0.386 9.943 7.994 1.00 92.94 96 THR A O 1
ATOM 728 N N . ALA A 1 97 ? 1.062 8.819 6.692 1.00 93.62 97 ALA A N 1
ATOM 729 C CA . ALA A 1 97 ? 0.144 8.665 5.571 1.00 93.62 97 ALA A CA 1
ATOM 730 C C . ALA A 1 97 ? -1.040 7.761 5.942 1.00 93.62 97 ALA A C 1
ATOM 732 O O . ALA A 1 97 ? -2.186 8.145 5.712 1.00 93.62 97 ALA A O 1
ATOM 733 N N . ILE A 1 98 ? -0.773 6.630 6.599 1.00 93.00 98 ILE A N 1
ATOM 734 C CA . ILE A 1 98 ? -1.800 5.707 7.094 1.00 93.00 98 ILE A CA 1
ATOM 735 C C . ILE A 1 98 ? -2.764 6.424 8.046 1.00 93.00 98 ILE A C 1
ATOM 737 O O . ILE A 1 98 ? -3.967 6.437 7.801 1.00 93.00 98 ILE A O 1
ATOM 741 N N . SER A 1 99 ? -2.253 7.129 9.059 1.00 89.75 99 SER A N 1
ATOM 742 C CA . SER A 1 99 ? -3.099 7.848 10.022 1.00 89.75 99 SER A CA 1
ATOM 743 C C . SER A 1 99 ? -3.968 8.931 9.366 1.00 89.75 99 SER A C 1
ATOM 745 O O . SER A 1 99 ? -5.103 9.171 9.783 1.00 89.75 99 SER A O 1
ATOM 747 N N . ARG A 1 100 ? -3.469 9.597 8.316 1.00 87.75 100 ARG A N 1
ATOM 748 C CA . ARG A 1 100 ? -4.253 10.582 7.549 1.00 87.75 100 ARG A CA 1
ATOM 749 C C . ARG A 1 100 ? -5.376 9.931 6.744 1.00 87.75 100 ARG A C 1
ATOM 751 O O . ARG A 1 100 ? -6.441 10.530 6.608 1.00 87.75 100 ARG A O 1
ATOM 758 N N . ILE A 1 101 ? -5.140 8.731 6.224 1.00 85.44 101 ILE A N 1
ATOM 759 C CA . ILE A 1 101 ? -6.141 7.952 5.494 1.00 85.44 101 ILE A CA 1
ATOM 760 C C . ILE A 1 101 ? -7.198 7.368 6.448 1.00 85.44 101 ILE A C 1
ATOM 762 O O . ILE A 1 101 ? -8.375 7.332 6.104 1.00 85.44 101 ILE A O 1
ATOM 766 N N . GLU A 1 102 ? -6.821 6.979 7.665 1.00 78.25 102 GLU A N 1
ATOM 767 C CA . GLU A 1 102 ? -7.753 6.435 8.663 1.00 78.25 102 GLU A CA 1
ATOM 768 C C . GLU A 1 102 ? -8.745 7.477 9.196 1.00 78.25 102 GLU A C 1
ATOM 770 O O . GLU A 1 102 ? -9.900 7.155 9.478 1.00 78.25 102 GLU A O 1
ATOM 775 N N . ARG A 1 103 ? -8.330 8.744 9.339 1.00 70.12 103 ARG A N 1
ATOM 776 C CA . ARG A 1 103 ? -9.203 9.781 9.915 1.00 70.12 103 ARG A CA 1
ATOM 777 C C . ARG A 1 103 ? -10.467 9.949 9.070 1.00 70.12 103 ARG A C 1
ATOM 779 O O . ARG A 1 103 ? -10.338 10.134 7.860 1.00 70.12 103 ARG A O 1
ATOM 786 N N . PRO A 1 104 ? -11.676 9.943 9.654 1.00 57.06 104 PRO A N 1
ATOM 787 C CA . PRO A 1 104 ? -12.875 10.326 8.925 1.00 57.06 104 PRO A CA 1
ATOM 788 C C . PRO A 1 104 ? -12.664 11.713 8.319 1.00 57.06 104 PRO A C 1
ATOM 790 O O . PRO A 1 104 ? -12.118 12.600 8.984 1.00 57.06 104 PRO A O 1
ATOM 793 N N . LEU A 1 105 ? -13.104 11.916 7.075 1.00 52.47 105 LEU A N 1
ATOM 794 C CA . LEU A 1 105 ? -13.388 13.267 6.612 1.00 52.47 105 LEU A CA 1
ATOM 795 C C . LEU A 1 105 ? -14.482 13.766 7.548 1.00 52.47 105 LEU A C 1
ATOM 797 O O . LEU A 1 105 ? -15.634 13.376 7.396 1.00 52.47 105 LEU A O 1
ATOM 801 N N . VAL A 1 106 ? -14.120 14.548 8.565 1.00 39.50 106 VAL A N 1
ATOM 802 C CA . VAL A 1 106 ? -15.107 15.363 9.263 1.00 39.50 106 VAL A CA 1
ATOM 803 C C . VAL A 1 106 ? -15.735 16.171 8.135 1.00 39.50 106 VAL A C 1
ATOM 805 O O . VAL A 1 106 ? -15.001 16.929 7.488 1.00 39.50 106 VAL A O 1
ATOM 808 N N . PRO A 1 107 ? -17.026 15.966 7.803 1.00 39.88 107 PRO A N 1
ATOM 809 C CA . PRO A 1 107 ? -17.689 16.895 6.915 1.00 39.88 107 PRO A CA 1
ATOM 810 C C . PRO A 1 107 ? -17.444 18.242 7.569 1.00 39.88 107 PRO A C 1
ATOM 812 O O . PRO A 1 107 ? -17.673 18.369 8.774 1.00 39.88 107 PRO A O 1
ATOM 815 N N . LEU A 1 108 ? -16.896 19.207 6.834 1.00 36.53 108 LEU A N 1
ATOM 816 C CA . LEU A 1 108 ? -16.959 20.587 7.280 1.00 36.53 108 LEU A CA 1
ATOM 817 C C . LEU A 1 108 ? -18.451 20.844 7.467 1.00 36.53 108 LEU A C 1
ATOM 819 O O . LEU A 1 108 ? -19.159 21.073 6.490 1.00 36.53 108 LEU A O 1
ATOM 823 N N . ALA A 1 109 ? -18.944 20.671 8.698 1.00 39.53 109 ALA A N 1
ATOM 824 C CA . ALA A 1 109 ? -20.259 21.111 9.085 1.00 39.53 109 ALA A CA 1
ATOM 825 C C . ALA A 1 109 ? -20.272 22.554 8.630 1.00 39.53 109 ALA A C 1
ATOM 827 O O . ALA A 1 109 ? -19.373 23.315 9.009 1.00 39.53 109 ALA A O 1
ATOM 828 N N . SER A 1 110 ? -21.185 22.831 7.699 1.00 43.19 110 SER A N 1
ATOM 829 C CA . SER A 1 110 ? -21.408 24.129 7.107 1.00 43.19 110 SER A CA 1
ATOM 830 C C . SER A 1 110 ? -21.086 25.173 8.154 1.00 43.19 110 SER A C 1
ATOM 832 O O . SER A 1 110 ? -21.727 25.227 9.203 1.00 43.19 110 SER A O 1
ATOM 834 N N . HIS A 1 111 ? -20.042 25.958 7.904 1.00 42.72 111 HIS A N 1
ATOM 835 C CA . HIS A 1 111 ? -19.889 27.229 8.577 1.00 42.72 111 HIS A CA 1
ATOM 836 C C . HIS A 1 111 ? -21.044 28.093 8.049 1.00 42.72 111 HIS A C 1
ATOM 838 O O . HIS A 1 111 ? -20.861 28.989 7.231 1.00 42.72 111 HIS A O 1
ATOM 844 N N . GLU A 1 112 ? -22.265 27.789 8.494 1.00 44.31 112 GLU A N 1
ATOM 845 C CA . GLU A 1 112 ? -23.271 28.797 8.764 1.00 44.31 112 GLU A CA 1
ATOM 846 C C . GLU A 1 112 ? -22.664 29.660 9.870 1.00 44.31 112 GLU A C 1
ATOM 848 O O . GLU A 1 112 ? -22.951 29.532 11.057 1.00 44.31 112 GLU A O 1
ATOM 853 N N . ALA A 1 113 ? -21.737 30.529 9.465 1.00 42.22 113 ALA A N 1
ATOM 854 C CA . ALA A 1 113 ? -21.509 31.766 10.168 1.00 42.22 113 ALA A CA 1
ATOM 855 C C . ALA A 1 113 ? -22.762 32.603 9.912 1.00 42.22 113 ALA A C 1
ATOM 857 O O . ALA A 1 113 ? -22.809 33.464 9.034 1.00 42.22 113 ALA A O 1
ATOM 858 N N . ASP A 1 114 ? -23.792 32.274 10.681 1.00 48.53 114 ASP A N 1
ATOM 859 C CA . ASP A 1 114 ? -24.903 33.135 11.014 1.00 48.53 114 ASP A CA 1
ATOM 860 C C . ASP A 1 114 ? -24.299 34.374 11.697 1.00 48.53 114 ASP A C 1
ATOM 862 O O . ASP A 1 114 ? -24.116 34.459 12.910 1.00 48.53 114 ASP A O 1
ATOM 866 N N . SER A 1 115 ? -23.824 35.309 10.880 1.00 41.44 115 SER A N 1
ATOM 867 C CA . SER A 1 115 ? -23.487 36.660 11.295 1.00 41.44 115 SER A CA 1
ATOM 868 C C . SER A 1 115 ? -24.530 37.569 10.673 1.00 41.44 115 SER A C 1
ATOM 870 O O . SER A 1 115 ? -24.324 38.060 9.560 1.00 41.44 115 SER A O 1
ATOM 872 N N . PRO A 1 116 ? -25.648 37.857 11.364 1.00 45.75 116 PRO A N 1
ATOM 873 C CA . PRO A 1 116 ? -26.377 39.061 11.048 1.00 45.75 116 PRO A CA 1
ATOM 874 C C . PRO A 1 116 ? -25.428 40.218 11.357 1.00 45.75 116 PRO A C 1
ATOM 876 O O . PRO A 1 116 ? -25.210 40.578 12.516 1.00 45.75 116 PRO A O 1
ATOM 879 N N . LEU A 1 117 ? -24.849 40.798 10.304 1.00 47.88 117 LEU A N 1
ATOM 880 C CA . LEU A 1 117 ? -24.307 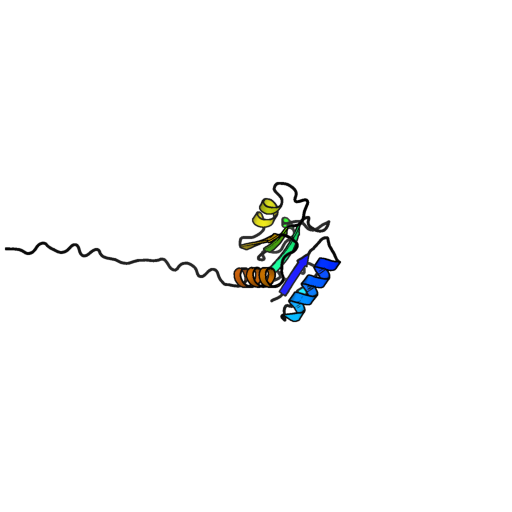42.146 10.332 1.00 47.88 117 LEU A CA 1
ATOM 881 C C . LEU A 1 117 ? -25.431 43.056 10.841 1.00 47.88 117 LEU A C 1
ATOM 883 O O . LEU A 1 117 ? -26.250 43.560 10.072 1.00 47.88 117 LEU A O 1
ATOM 887 N N . ARG A 1 118 ? -25.504 43.256 12.161 1.00 53.59 118 ARG A N 1
ATOM 888 C CA . ARG A 1 118 ? -26.224 44.381 12.744 1.00 53.59 118 ARG A CA 1
ATOM 889 C C . ARG A 1 118 ? -25.416 45.613 12.377 1.00 53.59 118 ARG A C 1
ATOM 891 O O . ARG A 1 118 ? -24.570 46.067 13.142 1.00 53.59 118 ARG A O 1
ATOM 898 N N . PHE A 1 119 ? -25.662 46.126 11.176 1.00 54.69 119 PHE A N 1
ATOM 899 C CA . PHE A 1 119 ? -25.309 47.491 10.836 1.00 54.69 119 PHE A CA 1
ATOM 900 C C . PHE A 1 119 ? -25.922 48.383 11.913 1.00 54.69 119 PHE A C 1
ATOM 902 O O . PHE A 1 119 ? -27.142 48.405 12.100 1.00 54.69 119 PHE A O 1
ATOM 909 N N . GLY A 1 120 ? -25.051 49.033 12.683 1.00 53.28 120 GLY A N 1
ATOM 910 C CA . GLY A 1 120 ? -25.449 49.985 13.703 1.00 53.28 120 GLY A CA 1
ATOM 911 C C . GLY A 1 120 ? -26.409 50.997 13.094 1.00 53.28 120 GLY A C 1
ATOM 912 O O . GLY A 1 120 ? -26.115 51.612 12.070 1.00 53.28 120 GLY A O 1
ATOM 913 N N . GLN A 1 121 ? -27.578 51.146 13.710 1.00 58.88 121 GLN A N 1
ATOM 914 C CA . GLN A 1 121 ? -28.426 52.290 13.424 1.00 58.88 121 GLN A CA 1
ATOM 915 C C . GLN A 1 121 ? -27.638 53.561 13.773 1.00 58.88 121 GLN A C 1
ATOM 917 O O . GLN A 1 121 ? -27.047 53.619 14.855 1.00 58.88 121 GLN A O 1
ATOM 922 N N . PRO A 1 122 ? -27.612 54.578 12.898 1.00 58.84 122 PRO A N 1
ATOM 923 C CA . PRO A 1 122 ? -27.009 55.852 13.249 1.00 58.84 122 PRO A CA 1
ATOM 924 C C . PRO A 1 122 ? -27.777 56.471 14.430 1.00 58.84 122 PRO A C 1
ATOM 926 O O . PRO A 1 122 ? -29.013 56.394 14.461 1.00 58.84 122 PRO A O 1
ATOM 929 N N . PRO A 1 123 ? -27.087 57.078 15.414 1.00 61.59 123 PRO A N 1
ATOM 930 C CA . PRO A 1 123 ? -27.759 57.730 16.525 1.00 61.59 123 PRO A CA 1
ATOM 931 C C . PRO A 1 123 ? -28.603 58.895 15.998 1.00 61.59 123 PRO A C 1
ATOM 933 O O . PRO A 1 123 ? -28.106 59.799 15.330 1.00 61.59 123 PRO A O 1
ATOM 936 N N . ARG A 1 124 ? -29.904 58.873 16.302 1.00 61.22 124 ARG A N 1
ATOM 937 C CA . ARG A 1 124 ? -30.770 60.041 16.129 1.00 61.22 124 ARG A CA 1
ATOM 938 C C . ARG A 1 124 ? -30.454 61.042 17.237 1.00 61.22 124 ARG A C 1
ATOM 940 O O . ARG A 1 124 ? -30.875 60.806 18.370 1.00 61.22 124 ARG A O 1
ATOM 947 N N . ARG A 1 125 ? -29.786 62.143 16.895 1.00 56.88 125 ARG A N 1
ATOM 948 C CA . ARG A 1 125 ? -30.164 63.535 17.220 1.00 56.88 125 ARG A CA 1
ATOM 949 C C . ARG A 1 125 ? -29.078 64.502 16.780 1.00 56.88 125 ARG A C 1
ATOM 951 O O . ARG A 1 125 ? -27.908 64.255 17.128 1.00 56.88 125 ARG A O 1
#

Secondary structure (DSSP, 8-state):
-EEEEE-S-HHHHHHHHHHHHHTT-EEESS--SSPPSEEEEEESPPTT--GGGS-S--EEEEEPSS--TTHHHHHHTT-SSEEEEESSPPHHHHHHHHHHHHS----------------PPPP--

Foldseek 3Di:
DEEEEWELDPVVSVVVCVLCVVVVYHYHPDDDPDAGQEYEAEPVTHPPDALQPHDAHEYEYEYEPPHDPCPCVRNCVSYPHYYYDYPVGDSVNVVVRVVVRPDPPPPPPPPPPVDPPPPDDDDDD

Sequence (125 aa):
MRIAVFDADADLSESLAALLRGRGHAVDRRLHDEAPDLVIVGLPAPSGLTPDALPAAPLLLLLGWPLPLGEIERWAGATARWAVLWKPAPERAIETAISRIERPLVPLASHEADSPLRFGQPPRR

pLDDT: mean 83.98, std 16.99, range [36.53, 97.0]